Protein AF-A0A6M1XKG6-F1 (afdb_monomer_lite)

Secondary structure (DSSP, 8-state):
-EEESPPPTTHHHHHHHHHHHHHHHHS-----EEE-HHHHHHHHHHHHHHT---S-B---HHHHHHHHTTT-S---HHHHTTTTHHHHHHS-HHHHH---

pLDDT: mean 91.81, std 8.08, range [42.59, 98.56]

Sequence (100 aa):
WYQVGEEPKDFDEVMTKVNEKLKEEINVELDMRLIPDGDYQQKLGVMINSGEEYDICFVNGTDYVNYGNKGAFISLNDHSDKELKDYAAELNEGFIEGGA

Structure (mmCIF, N/CA/C/O backbone):
data_AF-A0A6M1XKG6-F1
#
_entry.id   AF-A0A6M1XKG6-F1
#
loop_
_atom_site.group_PDB
_atom_site.id
_atom_site.type_symbol
_atom_site.label_atom_id
_atom_site.label_alt_id
_atom_site.label_comp_id
_atom_site.label_asym_id
_atom_site.label_entity_id
_atom_site.label_seq_id
_atom_site.pdbx_PDB_ins_code
_atom_site.Cartn_x
_atom_site.Cartn_y
_atom_site.Cartn_z
_atom_site.occupancy
_atom_site.B_iso_or_equiv
_atom_site.auth_seq_id
_atom_site.auth_comp_id
_atom_site.auth_asym_id
_atom_site.auth_atom_id
_atom_site.pdbx_PDB_model_num
ATOM 1 N N . TRP A 1 1 ? -2.485 -0.544 3.792 1.00 95.75 1 TRP A N 1
ATOM 2 C CA . TRP A 1 1 ? -2.203 0.308 2.617 1.00 95.75 1 TRP A CA 1
ATOM 3 C C . TRP A 1 1 ? -1.357 1.506 3.028 1.00 95.75 1 TRP A C 1
ATOM 5 O O . TRP A 1 1 ? -1.816 2.327 3.810 1.00 95.75 1 TRP A O 1
ATOM 15 N N . TYR A 1 2 ? -0.131 1.614 2.513 1.00 96.38 2 TYR A N 1
ATOM 16 C CA . TYR A 1 2 ? 0.747 2.771 2.717 1.00 96.38 2 TYR A CA 1
ATOM 17 C C . TYR A 1 2 ? 0.508 3.851 1.660 1.00 96.38 2 TYR A C 1
ATOM 19 O O . TYR A 1 2 ? 0.692 3.590 0.471 1.00 96.38 2 TYR A O 1
ATOM 27 N N . GLN A 1 3 ? 0.155 5.065 2.070 1.00 96.75 3 GLN A N 1
ATOM 28 C CA . GLN A 1 3 ? -0.231 6.151 1.166 1.00 96.75 3 GLN A CA 1
ATOM 29 C C . GLN A 1 3 ? 0.516 7.448 1.493 1.00 96.75 3 GLN A C 1
ATOM 31 O O . GLN A 1 3 ? 0.833 7.714 2.653 1.00 96.75 3 GLN A O 1
ATOM 36 N N . VAL A 1 4 ? 0.840 8.238 0.467 1.00 96.44 4 VAL A N 1
ATOM 37 C CA . VAL A 1 4 ? 1.497 9.536 0.664 1.00 96.44 4 VAL A CA 1
ATOM 38 C C . VAL A 1 4 ? 0.482 10.567 1.151 1.00 96.44 4 VAL A C 1
ATOM 40 O O . VAL A 1 4 ? -0.614 10.673 0.598 1.00 96.44 4 VAL A O 1
ATOM 43 N N . GLY A 1 5 ? 0.833 11.327 2.185 1.00 95.81 5 GLY A N 1
ATOM 44 C CA . GLY A 1 5 ? -0.015 12.400 2.688 1.00 95.81 5 GLY A CA 1
ATOM 45 C C . GLY A 1 5 ? 0.174 12.708 4.165 1.00 95.81 5 GLY A C 1
ATOM 46 O O . GLY A 1 5 ? 0.766 11.941 4.920 1.00 95.81 5 GLY A O 1
ATOM 47 N N . GLU A 1 6 ? -0.369 13.856 4.552 1.00 96.38 6 GLU A N 1
ATOM 48 C CA . GLU A 1 6 ? -0.559 14.236 5.948 1.00 96.38 6 GLU A CA 1
ATOM 49 C C . GLU A 1 6 ? -1.903 13.703 6.439 1.00 96.38 6 GLU A C 1
ATOM 51 O O . GLU A 1 6 ? -2.882 13.690 5.688 1.00 96.38 6 GLU A O 1
ATOM 56 N N . GLU A 1 7 ? -1.962 13.299 7.703 1.00 95.25 7 GLU A N 1
ATOM 57 C CA . GLU A 1 7 ? -3.203 12.824 8.302 1.00 95.25 7 GLU A CA 1
ATOM 58 C C . GLU A 1 7 ? -4.199 13.984 8.490 1.00 95.25 7 GLU A C 1
ATOM 60 O O . GLU A 1 7 ? -3.888 14.969 9.174 1.00 95.25 7 GLU A O 1
ATOM 65 N N . PRO A 1 8 ? -5.397 13.923 7.876 1.00 95.44 8 PRO A N 1
ATOM 66 C CA . PRO A 1 8 ? -6.426 14.926 8.099 1.00 95.44 8 PRO A CA 1
ATOM 67 C C . PRO A 1 8 ? -7.059 14.760 9.487 1.00 95.44 8 PRO A C 1
ATOM 69 O O . PRO A 1 8 ? -7.076 13.681 10.067 1.00 95.44 8 PRO A O 1
ATOM 72 N N . LYS A 1 9 ? -7.631 15.840 10.032 1.00 97.75 9 LYS A N 1
ATOM 73 C CA . LYS A 1 9 ? -8.185 15.848 11.404 1.00 97.75 9 LYS A CA 1
ATOM 74 C C . LYS A 1 9 ? -9.306 14.832 11.635 1.00 97.75 9 LYS A C 1
ATOM 76 O O . LYS A 1 9 ? -9.559 14.453 12.771 1.00 97.75 9 LYS A O 1
ATOM 81 N N . ASP A 1 10 ? -10.017 14.486 10.577 1.00 97.69 10 ASP A N 1
ATOM 82 C CA . ASP A 1 10 ? -11.170 13.596 10.540 1.00 97.69 10 ASP A CA 1
ATOM 83 C C . ASP A 1 10 ? -10.822 12.200 9.996 1.00 97.69 10 ASP A C 1
ATOM 85 O O . ASP A 1 10 ? -11.727 11.420 9.702 1.00 97.69 10 ASP A O 1
ATOM 89 N N . PHE A 1 11 ? -9.530 11.859 9.889 1.00 97.06 11 PHE A N 1
ATOM 90 C CA . PHE A 1 11 ? -9.062 10.591 9.322 1.00 97.06 11 PHE A CA 1
ATOM 91 C C . PHE A 1 11 ? -9.724 9.367 9.964 1.00 97.06 11 PHE A C 1
ATOM 93 O O . PHE A 1 11 ? -10.311 8.555 9.252 1.00 97.06 11 PHE A O 1
ATOM 100 N N . ASP A 1 12 ? -9.717 9.275 11.295 1.00 97.12 12 ASP A N 1
ATOM 101 C CA . ASP A 1 12 ? -10.298 8.139 12.023 1.00 97.12 12 ASP A CA 1
ATOM 102 C C . ASP A 1 12 ? -11.809 7.990 11.779 1.00 97.12 12 ASP A C 1
ATOM 104 O O . ASP A 1 12 ? -12.324 6.876 11.628 1.00 97.12 12 ASP A O 1
ATOM 108 N N . GLU A 1 13 ? -12.542 9.107 11.701 1.00 98.06 13 GLU A N 1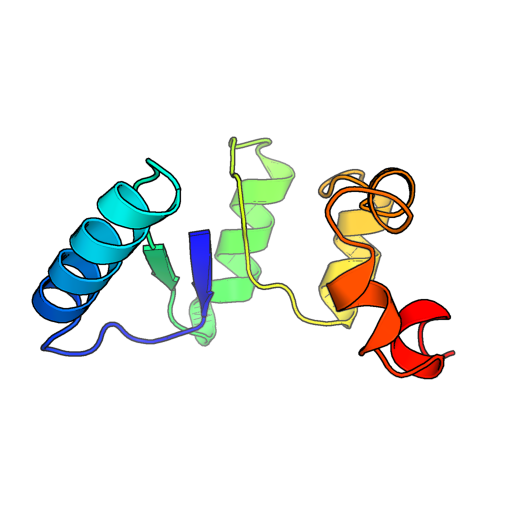
ATOM 109 C CA . GLU A 1 13 ? -13.983 9.087 11.423 1.00 98.06 13 GLU A CA 1
ATOM 110 C C . GLU A 1 13 ? -14.255 8.592 9.996 1.00 98.06 13 GLU A C 1
ATOM 112 O O . GLU A 1 13 ? -15.153 7.774 9.771 1.00 98.06 13 GLU A O 1
ATOM 117 N N . VAL A 1 14 ? -13.466 9.065 9.029 1.00 97.62 14 VAL A N 1
ATOM 118 C CA . VAL A 1 14 ? -13.565 8.639 7.631 1.00 97.62 14 VAL A CA 1
ATOM 119 C C . VAL A 1 14 ? -13.217 7.159 7.500 1.00 97.62 14 VAL A C 1
ATOM 121 O O . VAL A 1 14 ? -13.991 6.412 6.903 1.00 97.62 14 VAL A O 1
ATOM 124 N N . MET A 1 15 ? -12.112 6.711 8.097 1.00 98.00 15 MET A N 1
ATOM 125 C CA . MET A 1 15 ? -11.675 5.316 8.033 1.00 98.00 15 MET A CA 1
ATOM 126 C C . MET A 1 15 ? -12.664 4.362 8.701 1.00 98.00 15 MET A C 1
ATOM 128 O O . MET A 1 15 ? -12.888 3.270 8.183 1.00 98.00 15 MET A O 1
ATOM 132 N N . THR A 1 16 ? -13.337 4.792 9.773 1.00 98.38 16 THR A N 1
ATOM 133 C CA . THR A 1 16 ? -14.434 4.023 10.382 1.00 98.38 16 THR A CA 1
ATOM 134 C C . THR A 1 16 ? -15.553 3.769 9.369 1.00 98.38 16 THR A C 1
ATOM 136 O O . THR A 1 16 ? -15.916 2.619 9.130 1.00 98.38 16 THR A O 1
ATOM 139 N N . LYS A 1 17 ? -16.053 4.819 8.703 1.00 98.31 17 LYS A N 1
ATOM 140 C CA . LYS A 1 17 ? -17.129 4.694 7.699 1.00 98.31 17 LYS A CA 1
ATOM 141 C C . LYS A 1 17 ? -16.691 3.905 6.464 1.00 98.31 17 LYS A C 1
ATOM 143 O O . LYS A 1 17 ? -17.478 3.146 5.901 1.00 98.31 17 LYS A O 1
ATOM 148 N N . VAL A 1 18 ? -15.439 4.076 6.037 1.00 97.94 18 VAL A N 1
ATOM 149 C CA . VAL A 1 18 ? -14.847 3.289 4.947 1.00 97.94 18 VAL A CA 1
ATOM 150 C C . VAL A 1 18 ? -14.843 1.807 5.317 1.00 97.94 18 VAL A C 1
ATOM 152 O O . VAL A 1 18 ? -15.322 0.994 4.533 1.00 97.94 18 VAL A O 1
ATOM 155 N N . ASN A 1 19 ? -14.385 1.454 6.519 1.00 98.56 19 ASN A N 1
ATOM 156 C CA . ASN A 1 19 ? -14.323 0.066 6.971 1.00 98.56 19 ASN A CA 1
ATOM 157 C C . ASN A 1 19 ? -15.701 -0.561 7.192 1.00 98.56 19 ASN A C 1
ATOM 159 O O . ASN A 1 19 ? -15.878 -1.730 6.862 1.00 98.56 19 ASN A O 1
ATOM 163 N N . GLU A 1 20 ? -16.697 0.195 7.662 1.00 98.56 20 GLU A N 1
ATOM 164 C CA . GLU A 1 20 ? -18.090 -0.272 7.708 1.00 98.56 20 GLU A CA 1
ATOM 165 C C . GLU A 1 20 ? -18.580 -0.695 6.315 1.00 98.56 20 GLU A C 1
ATOM 167 O O . GLU A 1 20 ? -19.066 -1.815 6.141 1.00 98.56 20 GLU A O 1
ATOM 172 N N . LYS A 1 21 ? -18.371 0.163 5.308 1.00 98.31 21 LYS A N 1
ATOM 173 C CA . LYS A 1 21 ? -18.779 -0.098 3.922 1.00 98.31 21 LYS A CA 1
ATOM 174 C C . LYS A 1 21 ? -18.003 -1.259 3.293 1.00 98.31 21 LYS A C 1
ATOM 176 O O . LYS A 1 21 ? -18.607 -2.139 2.688 1.00 98.31 21 LYS A O 1
ATOM 181 N N . LEU A 1 22 ? -16.680 -1.300 3.458 1.00 98.06 22 LEU A N 1
ATOM 182 C CA . LEU A 1 22 ? -15.839 -2.383 2.932 1.00 98.06 22 LEU A CA 1
ATOM 183 C C . LEU A 1 22 ? -16.189 -3.738 3.557 1.00 98.06 22 LEU A C 1
ATOM 185 O O . LEU A 1 22 ? -16.199 -4.759 2.867 1.00 98.06 22 LEU A O 1
ATOM 189 N N . LYS A 1 23 ? -16.518 -3.758 4.850 1.00 98.06 23 LYS A N 1
ATOM 190 C CA . LYS A 1 23 ? -16.915 -4.978 5.549 1.00 98.06 23 LYS A CA 1
ATOM 191 C C . LYS A 1 23 ? -18.280 -5.485 5.094 1.00 98.06 23 LYS A C 1
ATOM 193 O O . LYS A 1 23 ? -18.446 -6.692 4.950 1.00 98.06 23 LYS A O 1
ATOM 198 N N . GLU A 1 24 ? -19.229 -4.587 4.842 1.00 98.38 24 GLU A N 1
ATOM 199 C CA . GLU A 1 24 ? -20.543 -4.942 4.296 1.00 98.38 24 GLU A CA 1
ATOM 200 C C . GLU A 1 24 ? -20.446 -5.477 2.859 1.00 98.38 24 GLU A C 1
ATOM 202 O O . GLU A 1 24 ? -21.058 -6.495 2.542 1.00 98.38 24 GLU A O 1
ATOM 207 N N . GLU A 1 25 ? -19.665 -4.819 1.999 1.00 97.56 25 GLU A N 1
ATOM 208 C CA . GLU A 1 25 ? -19.638 -5.124 0.564 1.00 97.56 25 GLU A CA 1
ATOM 209 C C . GLU A 1 25 ? -18.737 -6.311 0.215 1.00 97.56 25 GLU A C 1
ATOM 211 O O . GLU A 1 25 ? -19.108 -7.146 -0.611 1.00 97.56 25 GLU A O 1
ATOM 216 N N . ILE A 1 26 ? -17.552 -6.390 0.827 1.00 96.81 26 ILE A N 1
ATOM 217 C CA . ILE A 1 26 ? -16.519 -7.368 0.452 1.00 96.81 26 ILE A CA 1
ATOM 218 C C . ILE A 1 26 ? -15.853 -8.056 1.654 1.00 96.81 26 ILE A C 1
ATOM 220 O O . ILE A 1 26 ? -14.918 -8.831 1.470 1.00 96.81 26 ILE A O 1
ATOM 224 N N . ASN A 1 27 ? -16.348 -7.826 2.876 1.00 97.62 27 ASN A N 1
ATOM 225 C CA . ASN A 1 27 ? -15.8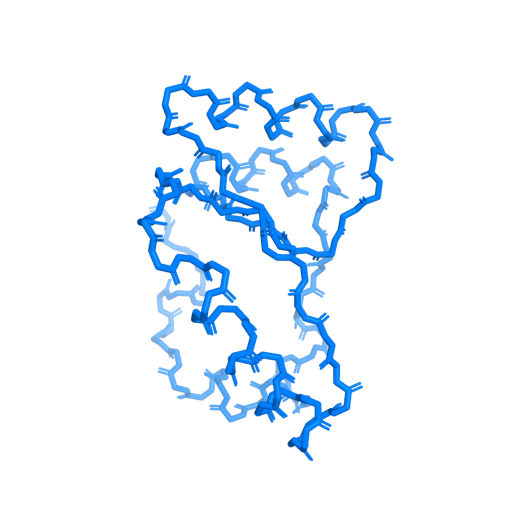55 -8.447 4.111 1.00 97.62 27 ASN A CA 1
ATOM 226 C C . ASN A 1 27 ? -14.346 -8.235 4.362 1.00 97.62 27 ASN A C 1
ATOM 228 O O . ASN A 1 27 ? -13.636 -9.163 4.757 1.00 97.62 27 ASN A O 1
ATOM 232 N N . VAL A 1 28 ? -13.861 -7.007 4.154 1.00 97.44 28 VAL A N 1
ATOM 233 C CA . VAL A 1 28 ? -12.479 -6.607 4.478 1.00 97.44 28 VAL A CA 1
ATOM 234 C C . VAL A 1 28 ? -12.442 -5.376 5.379 1.00 97.44 28 VAL A C 1
ATOM 236 O O . VAL A 1 28 ? -13.416 -4.631 5.478 1.00 97.44 28 VAL A O 1
ATOM 239 N N . GLU A 1 29 ? -11.293 -5.156 6.010 1.00 97.31 29 GLU A N 1
ATOM 240 C CA . GLU A 1 29 ? -10.983 -3.959 6.788 1.00 97.31 29 GLU A CA 1
ATOM 241 C C . GLU A 1 29 ? -9.660 -3.370 6.286 1.00 97.31 29 GLU A C 1
ATOM 243 O O . GLU A 1 29 ? -8.694 -4.093 6.043 1.00 97.31 29 GLU A O 1
ATOM 248 N N . LEU A 1 30 ? -9.631 -2.057 6.090 1.00 97.19 30 LEU A N 1
ATOM 249 C CA . LEU A 1 30 ? -8.499 -1.308 5.574 1.00 97.19 30 LEU A CA 1
ATOM 250 C C . LEU A 1 30 ? -7.749 -0.616 6.720 1.00 97.19 30 LEU A C 1
ATOM 252 O O . LEU A 1 30 ? -8.253 0.333 7.321 1.00 97.19 30 LEU A O 1
ATOM 256 N N . ASP A 1 31 ? -6.511 -1.052 6.957 1.00 97.00 31 ASP A N 1
ATOM 257 C CA . ASP A 1 31 ? -5.502 -0.307 7.725 1.00 97.00 31 ASP A CA 1
ATOM 258 C C . ASP A 1 31 ? -4.740 0.617 6.761 1.00 97.00 31 ASP A C 1
ATOM 260 O O . ASP A 1 31 ? -3.856 0.172 6.017 1.00 97.00 31 ASP A O 1
ATOM 264 N N . MET A 1 32 ? -5.131 1.893 6.695 1.00 97.00 32 MET A N 1
ATOM 265 C CA . MET A 1 32 ? -4.439 2.899 5.886 1.00 97.00 32 MET A CA 1
ATOM 266 C C . MET A 1 32 ? -3.416 3.651 6.739 1.00 97.00 32 MET A C 1
ATOM 268 O O . MET A 1 32 ? -3.752 4.222 7.769 1.00 97.00 32 MET A O 1
ATOM 272 N N . ARG A 1 33 ? -2.171 3.707 6.260 1.00 95.25 33 ARG A N 1
ATOM 273 C CA . ARG A 1 33 ? -1.060 4.407 6.908 1.00 95.25 33 ARG A CA 1
ATOM 274 C C . ARG A 1 33 ? -0.599 5.551 6.023 1.00 95.25 33 ARG A C 1
ATOM 276 O O . ARG A 1 33 ? -0.065 5.310 4.937 1.00 95.25 33 ARG A O 1
ATOM 283 N N . LEU A 1 34 ? -0.807 6.779 6.489 1.00 96.69 34 LEU A N 1
ATOM 284 C CA . LEU A 1 34 ? -0.353 7.984 5.805 1.00 96.69 34 LEU A CA 1
ATOM 285 C C . LEU A 1 34 ? 1.079 8.316 6.220 1.00 96.69 34 LEU A C 1
ATOM 287 O O . LEU A 1 34 ? 1.431 8.287 7.399 1.00 96.69 34 LEU A O 1
ATOM 291 N N . ILE A 1 35 ? 1.924 8.591 5.233 1.00 96.12 35 ILE A N 1
ATOM 292 C CA . ILE A 1 35 ? 3.309 8.996 5.444 1.00 96.12 35 ILE A CA 1
ATOM 293 C C . ILE A 1 35 ? 3.523 10.344 4.736 1.00 96.12 35 ILE A C 1
ATOM 295 O O . ILE A 1 35 ? 3.256 10.429 3.532 1.00 96.12 35 ILE A O 1
ATOM 299 N N . PRO A 1 36 ? 4.049 11.370 5.438 1.00 96.50 36 PRO A N 1
ATOM 300 C CA . PRO A 1 36 ? 4.399 12.652 4.839 1.00 96.50 36 PRO A CA 1
ATOM 301 C C . PRO A 1 36 ? 5.280 12.500 3.602 1.00 96.50 36 PRO A C 1
ATOM 303 O O . PRO A 1 36 ? 6.204 11.684 3.586 1.00 96.50 36 PRO A O 1
ATOM 306 N N . ASP A 1 37 ? 5.033 13.328 2.589 1.00 94.25 37 ASP A N 1
ATOM 307 C CA . ASP A 1 37 ? 5.725 13.268 1.294 1.00 94.25 37 ASP A CA 1
ATOM 308 C C . ASP A 1 37 ? 7.258 13.283 1.437 1.00 94.25 37 ASP A C 1
ATOM 310 O O . ASP A 1 37 ? 7.947 12.434 0.872 1.00 94.25 37 ASP A O 1
ATOM 314 N N . GLY A 1 38 ? 7.783 14.157 2.305 1.00 95.44 38 GLY A N 1
ATOM 315 C CA . GLY A 1 38 ? 9.223 14.277 2.563 1.00 95.44 38 GLY A CA 1
ATOM 316 C C . GLY A 1 38 ? 9.884 13.032 3.170 1.00 95.44 38 GLY A C 1
ATOM 317 O O . GLY A 1 38 ? 11.090 12.854 3.017 1.00 95.44 38 GLY A O 1
ATOM 318 N N . ASP A 1 39 ? 9.107 12.153 3.806 1.00 96.44 39 ASP A N 1
ATOM 319 C CA . ASP A 1 39 ? 9.590 10.902 4.400 1.00 96.44 39 ASP A CA 1
ATOM 320 C C . ASP A 1 39 ? 9.278 9.669 3.535 1.00 96.44 39 ASP A C 1
ATOM 322 O O . ASP A 1 39 ? 9.825 8.585 3.777 1.00 96.44 39 ASP A O 1
ATOM 326 N N . TYR A 1 40 ? 8.364 9.799 2.566 1.00 95.38 40 TYR A N 1
ATOM 327 C CA . TYR A 1 40 ? 7.692 8.665 1.934 1.00 95.38 40 TYR A CA 1
ATOM 328 C C . TYR A 1 40 ? 8.666 7.721 1.236 1.00 95.38 40 TYR A C 1
ATOM 330 O O . TYR A 1 40 ? 8.707 6.529 1.542 1.00 95.38 40 TYR A O 1
ATOM 338 N N . GLN A 1 41 ? 9.498 8.259 0.342 1.00 94.25 41 GLN A N 1
ATOM 339 C CA . GLN A 1 41 ? 10.449 7.466 -0.444 1.00 94.25 41 GLN A CA 1
ATOM 340 C C . GLN A 1 41 ? 11.447 6.715 0.445 1.00 94.25 41 GLN A C 1
ATOM 342 O O . GLN A 1 41 ? 11.728 5.539 0.213 1.00 94.25 41 GLN A O 1
ATOM 347 N N . GLN A 1 42 ? 11.952 7.366 1.497 1.00 95.56 42 GLN A N 1
ATOM 348 C CA . GLN A 1 42 ? 12.878 6.728 2.430 1.00 95.56 42 GLN A CA 1
ATOM 349 C C . GLN A 1 42 ? 12.196 5.582 3.187 1.00 95.56 42 GLN A C 1
ATOM 351 O O . GLN A 1 42 ? 12.754 4.487 3.265 1.00 95.56 42 GLN A O 1
ATOM 356 N N . LYS A 1 43 ? 10.998 5.814 3.737 1.00 95.31 43 LYS A N 1
ATOM 357 C CA . LYS A 1 43 ? 10.264 4.801 4.512 1.00 95.31 43 LYS A CA 1
ATOM 358 C C . LYS A 1 43 ? 9.826 3.623 3.644 1.00 95.31 43 LYS A C 1
ATOM 360 O O . LYS A 1 43 ? 10.044 2.481 4.044 1.00 95.31 43 LYS A O 1
ATOM 365 N N . LEU A 1 44 ? 9.303 3.887 2.444 1.00 94.94 44 LEU A N 1
ATOM 366 C CA . LEU A 1 44 ? 8.962 2.845 1.472 1.00 94.94 44 LEU A CA 1
ATOM 367 C C . LEU A 1 44 ? 10.196 2.012 1.104 1.00 94.94 44 LEU A C 1
ATOM 369 O O . LEU A 1 44 ? 10.150 0.785 1.128 1.00 94.94 44 LEU A O 1
ATOM 373 N N . GLY A 1 45 ? 11.326 2.669 0.831 1.00 94.12 45 GLY A N 1
ATOM 374 C CA . GLY A 1 45 ? 12.573 1.982 0.519 1.00 94.12 45 GLY A CA 1
ATOM 375 C C . GLY A 1 45 ? 13.074 1.091 1.656 1.00 94.12 45 GLY A C 1
ATOM 376 O O . GLY A 1 45 ? 13.570 -0.001 1.390 1.00 94.12 45 GLY A O 1
ATOM 377 N N . VAL A 1 46 ? 12.944 1.518 2.914 1.00 94.81 46 VAL A N 1
ATOM 378 C CA . VAL A 1 46 ? 13.301 0.683 4.073 1.00 94.81 46 VAL A CA 1
ATOM 379 C C . VAL A 1 46 ? 12.385 -0.535 4.174 1.00 94.81 46 VAL A C 1
ATOM 381 O O . VAL A 1 46 ? 12.911 -1.639 4.269 1.00 94.81 46 VAL A O 1
ATOM 384 N N . MET A 1 47 ? 11.064 -0.344 4.092 1.00 94.00 47 MET A N 1
ATOM 385 C CA . MET A 1 47 ? 10.062 -1.420 4.152 1.00 94.00 47 MET A CA 1
ATOM 386 C C . MET A 1 47 ? 10.308 -2.493 3.080 1.00 94.00 47 MET A C 1
ATOM 388 O O . MET A 1 47 ? 10.383 -3.681 3.383 1.00 94.00 47 MET A O 1
ATOM 392 N N . ILE A 1 48 ? 10.507 -2.076 1.825 1.00 93.25 48 ILE A N 1
ATOM 393 C CA . ILE A 1 48 ? 10.743 -3.011 0.718 1.00 93.25 48 ILE A CA 1
ATOM 394 C C . ILE A 1 48 ? 12.075 -3.751 0.898 1.00 93.25 48 ILE A C 1
ATOM 396 O O . ILE A 1 48 ? 12.142 -4.964 0.718 1.00 93.25 48 ILE A O 1
ATOM 400 N N . ASN A 1 49 ? 13.154 -3.044 1.255 1.00 92.06 49 ASN A N 1
ATOM 401 C CA . ASN A 1 49 ? 14.477 -3.667 1.370 1.00 92.06 49 ASN A CA 1
ATOM 402 C C . ASN A 1 49 ? 14.619 -4.558 2.616 1.00 92.06 49 ASN A C 1
ATOM 404 O O . ASN A 1 49 ? 15.463 -5.454 2.613 1.00 92.06 49 ASN A O 1
ATOM 408 N N . SER A 1 50 ? 13.847 -4.311 3.679 1.00 93.50 50 SER A N 1
ATOM 409 C CA . SER A 1 50 ? 13.821 -5.171 4.868 1.00 93.50 50 SER A CA 1
ATOM 410 C C . SER A 1 50 ? 13.010 -6.449 4.653 1.00 93.50 50 SER A C 1
ATOM 412 O O . SER A 1 50 ? 13.167 -7.389 5.432 1.00 93.50 50 SER A O 1
ATOM 414 N N . GLY A 1 51 ? 12.175 -6.495 3.609 1.00 89.31 51 GLY A N 1
ATOM 415 C CA . GLY A 1 51 ? 11.225 -7.582 3.390 1.00 89.31 51 GLY A CA 1
ATOM 416 C C . GLY A 1 51 ? 10.075 -7.566 4.395 1.00 89.31 51 GLY A C 1
ATOM 417 O O . GLY A 1 51 ? 9.539 -8.624 4.712 1.00 89.31 51 GLY A O 1
ATOM 418 N N . GLU A 1 52 ? 9.729 -6.394 4.937 1.00 91.56 52 GLU A N 1
ATOM 419 C CA . GLU A 1 52 ? 8.517 -6.242 5.741 1.00 91.56 52 GLU A CA 1
ATOM 420 C C . GLU A 1 52 ? 7.293 -6.605 4.892 1.00 91.56 52 GLU A C 1
ATOM 422 O O . GLU A 1 52 ? 7.204 -6.222 3.726 1.00 91.56 52 GLU A O 1
ATOM 427 N N . GLU A 1 53 ? 6.359 -7.364 5.463 1.00 90.25 53 GLU A N 1
ATOM 428 C CA . GLU A 1 53 ? 5.125 -7.726 4.768 1.00 90.25 53 GLU A CA 1
ATOM 429 C C . GLU A 1 53 ? 4.211 -6.502 4.625 1.00 90.25 53 GLU A C 1
ATOM 431 O O . GLU A 1 53 ? 3.955 -5.771 5.584 1.00 90.25 53 GLU A O 1
ATOM 436 N N . TYR A 1 54 ? 3.701 -6.284 3.414 1.00 92.94 54 TYR A N 1
ATOM 437 C CA . TYR A 1 54 ? 2.726 -5.244 3.106 1.00 92.94 54 TYR A CA 1
ATOM 438 C C . TYR A 1 54 ? 1.793 -5.716 1.989 1.00 92.94 54 TYR A C 1
ATOM 440 O O . TYR A 1 54 ? 2.216 -6.436 1.088 1.00 92.94 54 TYR A O 1
ATOM 448 N N . ASP A 1 55 ? 0.533 -5.278 2.027 1.00 95.69 55 ASP A N 1
ATOM 449 C CA . ASP A 1 55 ? -0.444 -5.647 0.994 1.00 95.69 55 ASP A CA 1
ATOM 450 C C . ASP A 1 55 ? -0.469 -4.648 -0.172 1.00 95.69 55 ASP A C 1
ATOM 452 O O . ASP A 1 55 ? -0.464 -5.024 -1.340 1.00 95.69 55 ASP A O 1
ATOM 456 N N . ILE A 1 56 ? -0.532 -3.346 0.143 1.00 95.81 56 ILE A N 1
ATOM 457 C CA . ILE A 1 56 ? -0.727 -2.263 -0.835 1.00 95.81 56 ILE A CA 1
ATOM 458 C C . ILE A 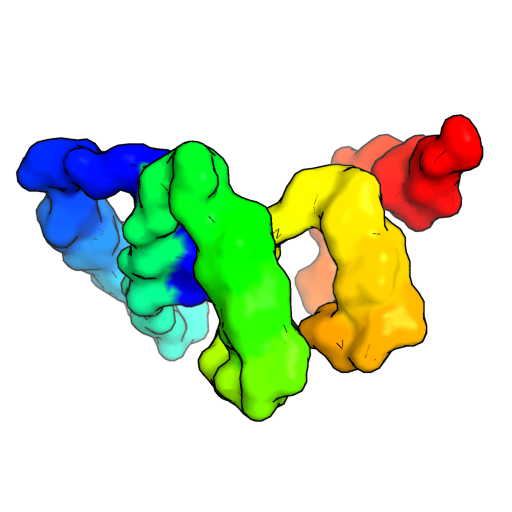1 56 ? 0.123 -1.055 -0.433 1.00 95.81 56 ILE A C 1
ATOM 460 O O . ILE A 1 56 ? 0.089 -0.622 0.725 1.00 95.81 56 ILE A O 1
ATOM 464 N N . CYS A 1 57 ? 0.826 -0.452 -1.389 1.00 96.38 57 CYS A N 1
ATOM 465 C CA . CYS A 1 57 ? 1.519 0.824 -1.225 1.00 96.38 57 CYS A CA 1
ATOM 466 C C . CYS A 1 57 ? 1.329 1.718 -2.454 1.00 96.38 57 CYS A C 1
ATOM 468 O O . CYS A 1 57 ? 1.209 1.232 -3.578 1.00 96.38 57 CYS A O 1
ATOM 470 N N . PHE A 1 58 ? 1.348 3.031 -2.251 1.00 96.25 58 PHE A N 1
ATOM 471 C CA . PHE A 1 58 ? 1.560 3.973 -3.341 1.00 96.25 58 PHE A CA 1
ATOM 472 C C . PHE A 1 58 ? 3.026 3.956 -3.776 1.00 96.25 58 PHE A C 1
ATOM 474 O O . PHE A 1 58 ? 3.941 3.821 -2.968 1.00 96.25 58 PHE A O 1
ATOM 481 N N . VAL A 1 59 ? 3.258 4.095 -5.076 1.00 94.00 59 VAL A N 1
ATOM 482 C CA . VAL A 1 59 ? 4.601 4.178 -5.640 1.00 94.00 59 VAL A CA 1
ATOM 483 C C . VAL A 1 59 ? 4.562 5.078 -6.870 1.00 94.00 59 VAL A C 1
ATOM 485 O O . VAL A 1 59 ? 3.646 4.999 -7.687 1.00 94.00 59 VAL A O 1
ATOM 488 N N . ASN A 1 60 ? 5.536 5.979 -6.985 1.00 90.62 60 ASN A N 1
ATOM 489 C CA . ASN A 1 60 ? 5.675 6.816 -8.176 1.00 90.62 60 ASN A CA 1
ATOM 490 C C . ASN A 1 60 ? 6.242 5.994 -9.351 1.00 90.62 60 ASN A C 1
ATOM 492 O O . ASN A 1 60 ? 6.808 4.921 -9.151 1.00 90.62 60 ASN A O 1
ATOM 496 N N . GLY A 1 61 ? 6.135 6.505 -10.580 1.00 86.56 61 GLY A N 1
ATOM 497 C CA . GLY A 1 61 ? 6.553 5.763 -11.777 1.00 86.56 61 GLY A CA 1
ATOM 498 C C . GLY A 1 61 ? 8.032 5.348 -11.790 1.00 86.56 61 GLY A C 1
ATOM 499 O O . GLY A 1 61 ? 8.350 4.227 -12.181 1.00 86.56 61 GLY A O 1
ATOM 500 N N . THR A 1 62 ? 8.939 6.210 -11.319 1.00 86.25 62 THR A N 1
ATOM 501 C CA . THR A 1 62 ? 10.382 5.913 -11.285 1.00 86.25 62 THR A CA 1
ATOM 502 C C . THR A 1 62 ? 10.694 4.771 -10.319 1.00 86.25 62 THR A C 1
ATOM 504 O O . THR A 1 62 ? 11.400 3.821 -10.663 1.00 86.25 62 THR A O 1
ATOM 507 N N . ASP A 1 63 ? 10.147 4.840 -9.107 1.00 91.88 63 ASP A N 1
ATOM 508 C CA . ASP A 1 63 ? 10.370 3.837 -8.069 1.00 91.88 63 ASP A CA 1
ATOM 509 C C . ASP A 1 63 ? 9.629 2.530 -8.360 1.00 91.88 63 ASP A C 1
ATOM 511 O O . ASP A 1 63 ? 10.123 1.458 -8.010 1.00 91.88 63 ASP A O 1
ATOM 515 N N . TYR A 1 64 ? 8.498 2.595 -9.069 1.00 92.50 64 TYR A N 1
ATOM 516 C CA . TYR A 1 64 ? 7.745 1.420 -9.500 1.00 92.50 64 TYR A CA 1
ATOM 517 C C . TYR A 1 64 ? 8.617 0.476 -10.331 1.00 92.50 64 TYR A C 1
ATOM 519 O O . TYR A 1 64 ? 8.728 -0.706 -10.010 1.00 92.50 64 TYR A O 1
ATOM 527 N N . VAL A 1 65 ? 9.311 1.003 -11.346 1.00 90.44 65 VAL A N 1
ATOM 528 C CA . VAL A 1 65 ? 10.213 0.201 -12.188 1.00 90.44 65 VAL A CA 1
ATOM 529 C C . VAL A 1 65 ? 11.369 -0.366 -11.359 1.00 90.44 65 VAL A C 1
ATOM 531 O O . VAL A 1 65 ? 11.706 -1.547 -11.469 1.00 90.44 65 VAL A O 1
ATOM 534 N N . ASN A 1 66 ? 11.963 0.453 -10.487 1.00 92.12 66 ASN A N 1
ATOM 535 C CA . ASN A 1 66 ? 13.108 0.054 -9.668 1.00 92.12 66 ASN A CA 1
ATOM 536 C C . ASN A 1 66 ? 12.775 -1.074 -8.682 1.00 92.12 66 ASN A C 1
ATOM 538 O O . ASN A 1 66 ? 13.544 -2.030 -8.561 1.00 92.12 66 ASN A O 1
ATOM 542 N N . TYR A 1 67 ? 11.658 -0.966 -7.960 1.00 94.12 67 TYR A N 1
ATOM 543 C CA . TYR A 1 67 ? 11.232 -1.964 -6.979 1.00 94.12 67 TYR A CA 1
ATOM 544 C C . TYR A 1 67 ? 10.563 -3.175 -7.637 1.00 94.12 67 TYR A C 1
ATOM 546 O O . TYR A 1 67 ? 10.792 -4.303 -7.199 1.00 94.12 67 TYR A O 1
ATOM 554 N N . GLY A 1 68 ? 9.839 -2.978 -8.742 1.00 92.38 68 GLY A N 1
ATOM 555 C CA . GLY A 1 68 ? 9.282 -4.062 -9.551 1.00 92.38 68 GLY A CA 1
ATOM 556 C C . GLY A 1 68 ? 10.367 -5.009 -10.066 1.00 92.38 68 GLY A C 1
ATOM 557 O O . GLY A 1 68 ? 10.273 -6.217 -9.866 1.00 92.38 68 GLY A O 1
ATOM 558 N N . ASN A 1 69 ? 11.472 -4.469 -10.594 1.00 89.19 69 ASN A N 1
ATOM 559 C CA . ASN A 1 69 ? 12.628 -5.266 -11.033 1.00 89.19 69 ASN A CA 1
ATOM 560 C C . ASN A 1 69 ? 13.325 -6.040 -9.897 1.00 89.19 69 ASN A C 1
ATOM 562 O O . ASN A 1 69 ? 14.076 -6.977 -10.161 1.00 89.19 69 ASN A O 1
ATOM 566 N N . LYS A 1 70 ? 13.088 -5.660 -8.635 1.00 89.81 70 LYS A N 1
ATOM 567 C CA . LYS A 1 70 ? 13.586 -6.360 -7.440 1.00 89.81 70 LYS A CA 1
ATOM 568 C C . LYS A 1 70 ? 12.587 -7.377 -6.878 1.00 89.81 70 LYS A C 1
ATOM 570 O O . LYS A 1 70 ? 12.878 -7.989 -5.856 1.00 89.81 70 LYS A O 1
ATOM 575 N N . GLY A 1 71 ? 11.435 -7.558 -7.524 1.00 91.12 71 GLY A N 1
ATOM 576 C CA . GLY A 1 71 ? 10.391 -8.476 -7.072 1.00 91.12 71 GLY A CA 1
ATOM 577 C C . GLY A 1 71 ? 9.585 -7.956 -5.884 1.00 91.12 71 GLY A C 1
ATOM 578 O O . GLY A 1 71 ? 9.008 -8.757 -5.158 1.00 91.12 71 GLY A O 1
ATOM 579 N N . ALA A 1 72 ? 9.545 -6.636 -5.667 1.00 94.38 72 ALA A N 1
ATOM 580 C CA . ALA A 1 72 ? 8.770 -6.058 -4.571 1.00 94.38 72 ALA A CA 1
ATOM 581 C C . ALA A 1 72 ? 7.252 -6.206 -4.774 1.00 94.38 72 ALA A C 1
ATOM 583 O O . ALA A 1 72 ? 6.520 -6.212 -3.791 1.00 94.38 72 ALA A O 1
ATOM 584 N N . PHE A 1 73 ? 6.783 -6.320 -6.022 1.00 93.50 73 PHE A N 1
ATOM 585 C CA . PHE A 1 73 ? 5.360 -6.332 -6.369 1.00 93.50 73 PHE A CA 1
ATOM 586 C C . PHE A 1 73 ? 4.945 -7.639 -7.040 1.00 93.50 73 PHE A C 1
ATOM 588 O O . PHE A 1 73 ? 5.705 -8.226 -7.813 1.00 93.50 73 PHE A O 1
ATOM 595 N N . ILE A 1 74 ? 3.701 -8.048 -6.795 1.00 92.19 74 ILE A N 1
ATOM 596 C CA . ILE A 1 74 ? 3.061 -9.129 -7.544 1.00 92.19 74 ILE A CA 1
ATOM 597 C C . ILE A 1 74 ? 2.623 -8.626 -8.924 1.00 92.19 74 ILE A C 1
ATOM 599 O O . ILE A 1 74 ? 2.179 -7.487 -9.073 1.00 92.19 74 ILE A O 1
ATOM 603 N N . SER A 1 75 ? 2.735 -9.474 -9.948 1.00 90.19 75 SER A N 1
ATOM 604 C CA . SER A 1 75 ? 2.162 -9.164 -11.260 1.00 90.19 75 SER A CA 1
ATOM 605 C C . SER A 1 75 ? 0.647 -9.343 -11.219 1.00 90.19 75 SER A C 1
ATOM 607 O O . SER A 1 75 ? 0.157 -10.358 -10.729 1.00 90.19 75 SER A O 1
ATOM 609 N N . LEU A 1 76 ? -0.091 -8.381 -11.774 1.00 89.62 76 LEU A N 1
ATOM 610 C CA . LEU A 1 76 ? -1.547 -8.467 -11.931 1.00 89.62 76 LEU A CA 1
ATOM 611 C C . LEU A 1 76 ? -1.970 -8.987 -13.316 1.00 89.62 76 LEU A C 1
ATOM 613 O O . LEU A 1 76 ? -3.164 -9.118 -13.575 1.00 89.62 76 LEU A O 1
ATOM 617 N N . ASN A 1 77 ? -1.019 -9.320 -14.199 1.00 86.00 77 ASN A N 1
ATOM 618 C CA . ASN A 1 77 ? -1.312 -9.756 -15.571 1.00 86.00 77 ASN A CA 1
ATOM 619 C C . ASN A 1 77 ? -2.176 -11.026 -15.606 1.00 86.00 77 ASN A C 1
ATOM 621 O O . ASN A 1 77 ? -3.090 -11.131 -16.411 1.00 86.00 77 ASN A O 1
ATOM 625 N N . ASP A 1 78 ? -1.964 -11.967 -14.683 1.00 87.94 78 ASP A N 1
ATOM 626 C CA . ASP A 1 78 ? -2.751 -13.210 -14.633 1.00 87.94 78 ASP A CA 1
ATOM 627 C C . ASP A 1 78 ? -4.195 -13.010 -14.127 1.00 87.94 78 ASP A C 1
ATOM 629 O O . ASP A 1 78 ? -5.007 -13.948 -14.156 1.00 87.94 78 ASP A O 1
ATOM 633 N N . HIS A 1 79 ? -4.503 -11.797 -13.657 1.00 87.88 79 HIS A N 1
ATOM 634 C CA . HIS A 1 79 ? -5.802 -11.371 -13.143 1.00 87.88 79 HIS A CA 1
ATOM 635 C C . HIS A 1 79 ? -6.544 -10.434 -14.107 1.00 87.88 79 HIS A C 1
ATOM 637 O O . HIS A 1 79 ? -7.754 -10.249 -13.947 1.00 87.88 79 HIS A O 1
ATOM 643 N N . SER A 1 80 ? -5.864 -9.877 -15.121 1.00 83.88 80 SER A N 1
ATOM 644 C CA . SER A 1 80 ? -6.449 -8.901 -16.053 1.00 83.88 80 SER A CA 1
ATOM 645 C C . SER A 1 80 ? -7.616 -9.471 -16.850 1.00 83.88 80 SER A C 1
ATOM 647 O O . SER A 1 80 ? -8.588 -8.769 -17.068 1.00 83.88 80 SER A O 1
ATOM 649 N N . ASP A 1 81 ? -7.577 -10.753 -17.215 1.00 85.00 81 ASP A N 1
ATOM 650 C CA . ASP A 1 81 ? -8.674 -11.417 -17.937 1.00 85.00 81 ASP A CA 1
ATOM 651 C C . ASP A 1 81 ? -9.717 -12.071 -17.008 1.00 85.00 81 ASP A C 1
ATOM 653 O O . ASP A 1 81 ? -10.665 -12.711 -17.480 1.00 85.00 81 ASP A O 1
ATOM 657 N N . LYS A 1 82 ? -9.541 -11.938 -15.687 1.00 89.38 82 LYS A N 1
ATOM 658 C CA . LYS A 1 82 ? -10.355 -12.582 -14.647 1.00 89.38 82 LYS A CA 1
ATOM 659 C C . LYS A 1 82 ? -11.015 -11.543 -13.743 1.00 89.38 82 LYS A C 1
ATOM 661 O O . LYS A 1 82 ? -11.939 -10.863 -14.178 1.00 89.38 82 LYS A O 1
ATOM 666 N N . GLU A 1 83 ? -10.562 -11.431 -12.493 1.00 89.69 83 GLU A N 1
ATOM 667 C CA . GLU A 1 83 ? -11.148 -10.562 -11.474 1.00 89.69 83 GLU A CA 1
AT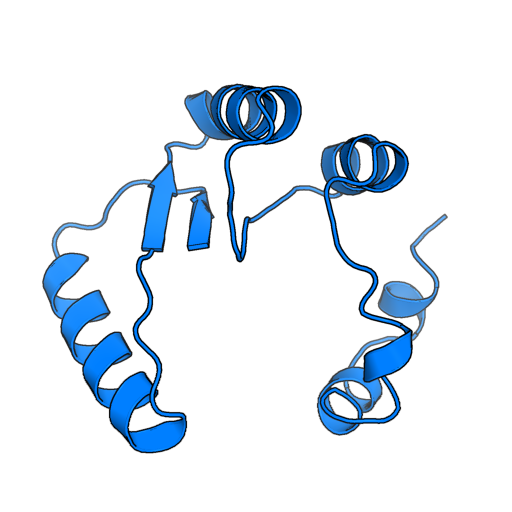OM 668 C C . GLU A 1 83 ? -11.051 -9.083 -11.863 1.00 89.69 83 GLU A C 1
ATOM 670 O O . GLU A 1 83 ? -11.895 -8.290 -11.459 1.00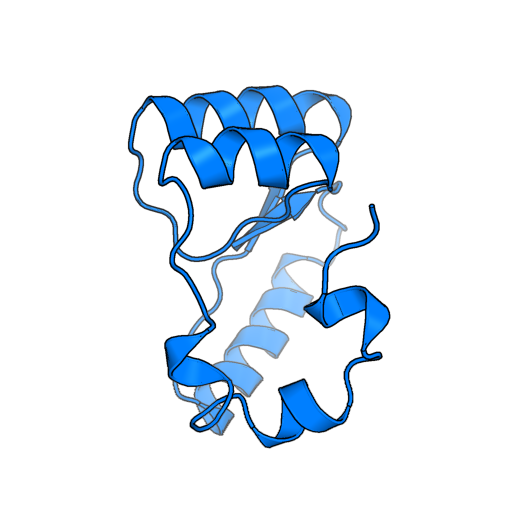 89.69 83 GLU A O 1
ATOM 675 N N . LEU A 1 84 ? -10.052 -8.717 -12.674 1.00 88.69 84 LEU A N 1
ATOM 676 C CA . LEU A 1 84 ? -9.801 -7.340 -13.096 1.00 88.69 84 LEU A CA 1
ATOM 677 C C . LEU A 1 84 ? -10.302 -7.037 -14.515 1.00 88.69 84 LEU A C 1
ATOM 679 O O . LEU A 1 84 ? -9.988 -5.972 -15.034 1.00 88.69 84 LEU A O 1
ATOM 683 N N . LYS A 1 85 ? -11.076 -7.929 -15.147 1.00 89.19 85 LYS A N 1
ATOM 684 C CA . LYS A 1 85 ? -11.479 -7.789 -16.557 1.00 89.19 85 LYS A CA 1
ATOM 685 C C . LYS A 1 85 ? -12.223 -6.497 -16.860 1.00 89.19 85 LYS A C 1
ATOM 687 O O . LYS A 1 85 ? -11.897 -5.819 -17.833 1.00 89.19 85 LYS A O 1
ATOM 692 N N . ASP A 1 86 ? -13.204 -6.161 -16.031 1.00 89.69 86 ASP A N 1
ATOM 693 C CA . ASP A 1 86 ? -14.003 -4.954 -16.238 1.00 89.69 86 ASP A CA 1
ATOM 694 C C . ASP A 1 86 ? -13.140 -3.700 -16.044 1.00 89.69 86 ASP A C 1
ATOM 696 O O . ASP A 1 86 ? -13.200 -2.781 -16.853 1.00 89.69 86 ASP A O 1
ATOM 700 N N . TYR A 1 87 ? -12.242 -3.715 -15.053 1.00 85.81 87 TYR A N 1
ATOM 701 C CA . TYR A 1 87 ? -11.288 -2.628 -14.825 1.00 85.81 87 TYR A CA 1
ATOM 702 C C . TYR A 1 87 ? -10.283 -2.482 -15.976 1.00 85.81 87 TYR A C 1
ATOM 704 O O . TYR A 1 87 ? -10.042 -1.379 -16.458 1.00 85.81 87 TYR A O 1
ATOM 712 N N . ALA A 1 88 ? -9.725 -3.589 -16.468 1.00 84.62 88 ALA A N 1
ATOM 713 C CA . ALA A 1 88 ? -8.780 -3.588 -17.580 1.00 84.62 88 ALA A CA 1
ATOM 714 C C . ALA A 1 88 ? -9.403 -3.028 -18.870 1.00 84.62 88 ALA A C 1
ATOM 716 O O . ALA A 1 88 ? -8.714 -2.349 -19.627 1.00 84.62 88 ALA A O 1
ATOM 717 N N . ALA A 1 89 ? -10.702 -3.256 -19.097 1.00 86.75 89 ALA A N 1
ATOM 718 C CA . ALA A 1 89 ? -11.427 -2.720 -20.249 1.00 86.75 89 ALA A CA 1
ATOM 719 C C . ALA A 1 89 ? -11.626 -1.191 -20.202 1.00 86.75 89 ALA A C 1
ATOM 721 O O . ALA A 1 89 ? -11.862 -0.576 -21.242 1.00 86.75 89 ALA A O 1
ATOM 722 N N . GLU A 1 90 ? -11.537 -0.577 -19.019 1.00 90.00 90 GLU A N 1
ATOM 723 C CA . GLU A 1 90 ? -11.653 0.874 -18.827 1.00 90.00 90 GLU A CA 1
ATOM 724 C C . GLU A 1 90 ? -10.301 1.603 -18.919 1.00 90.00 90 GLU A C 1
ATOM 726 O O . GLU A 1 90 ? -10.261 2.829 -19.066 1.00 90.00 90 GLU A O 1
ATOM 731 N N . LEU A 1 91 ? -9.184 0.872 -18.853 1.00 85.88 91 LEU A N 1
ATOM 732 C CA . LEU A 1 91 ? -7.848 1.451 -18.949 1.00 85.88 91 LEU A CA 1
ATOM 733 C C . LEU A 1 91 ? -7.510 1.842 -20.391 1.00 85.88 91 LEU A C 1
ATOM 735 O O . LEU A 1 91 ? -7.772 1.119 -21.349 1.00 85.88 91 LEU A O 1
ATOM 739 N N . ASN A 1 92 ? -6.857 2.994 -20.547 1.00 86.44 92 ASN A N 1
ATOM 740 C CA . ASN A 1 92 ? -6.266 3.367 -21.828 1.00 86.44 92 ASN A CA 1
ATOM 741 C C . ASN A 1 92 ? -5.110 2.409 -22.166 1.00 86.44 92 ASN A C 1
ATOM 743 O O . ASN A 1 92 ? -4.288 2.123 -21.297 1.00 86.44 92 ASN A O 1
ATOM 747 N N . GLU A 1 93 ? -5.003 1.977 -23.427 1.00 82.88 93 GLU A N 1
ATOM 748 C CA . GLU A 1 93 ? -3.948 1.057 -23.891 1.00 82.88 93 GLU A CA 1
ATOM 749 C C . GLU A 1 93 ? -2.534 1.531 -23.510 1.00 82.88 93 GLU A C 1
ATOM 751 O O . GLU A 1 93 ? -1.708 0.725 -23.091 1.00 82.88 93 GLU A O 1
ATOM 756 N N . GLY A 1 94 ? -2.274 2.844 -23.513 1.00 83.94 94 GLY A N 1
ATOM 757 C CA . GLY A 1 94 ? -0.983 3.406 -23.104 1.00 83.94 94 GLY A CA 1
ATOM 758 C C . GLY A 1 94 ? -0.635 3.209 -21.621 1.00 83.94 94 GLY A C 1
ATOM 759 O O . GLY A 1 94 ? 0.545 3.197 -21.272 1.00 83.94 94 GLY A O 1
ATOM 760 N N . PHE A 1 95 ? -1.625 3.019 -20.738 1.00 80.75 95 PHE A N 1
ATOM 761 C CA . PHE A 1 95 ? -1.378 2.615 -19.346 1.00 80.75 95 PHE A CA 1
ATOM 762 C C . PHE A 1 95 ? -1.010 1.132 -19.229 1.00 80.75 95 PHE A C 1
ATOM 764 O O . PHE A 1 95 ? -0.277 0.772 -18.313 1.00 80.75 95 PHE A O 1
ATOM 771 N N . ILE A 1 96 ? -1.504 0.288 -20.139 1.00 78.94 96 ILE A N 1
ATOM 772 C CA . ILE A 1 96 ? -1.245 -1.158 -20.145 1.00 78.94 96 ILE A CA 1
ATOM 773 C C . ILE A 1 96 ? 0.128 -1.452 -20.756 1.00 78.94 96 ILE A C 1
ATOM 775 O O . ILE A 1 96 ? 0.896 -2.234 -20.203 1.00 78.94 96 ILE A O 1
ATOM 779 N N . GLU A 1 97 ? 0.452 -0.811 -21.879 1.00 79.44 97 GLU A N 1
ATOM 780 C CA . GLU A 1 97 ? 1.724 -1.020 -22.582 1.00 79.44 97 GLU A CA 1
ATOM 781 C C . GLU A 1 97 ? 2.924 -0.446 -21.813 1.00 79.44 97 GLU A C 1
ATOM 783 O O . GLU A 1 97 ? 4.049 -0.907 -22.003 1.00 79.44 97 GLU A O 1
ATOM 788 N N . GLY A 1 98 ? 2.675 0.509 -20.907 1.00 68.00 98 GLY A N 1
ATOM 789 C CA . G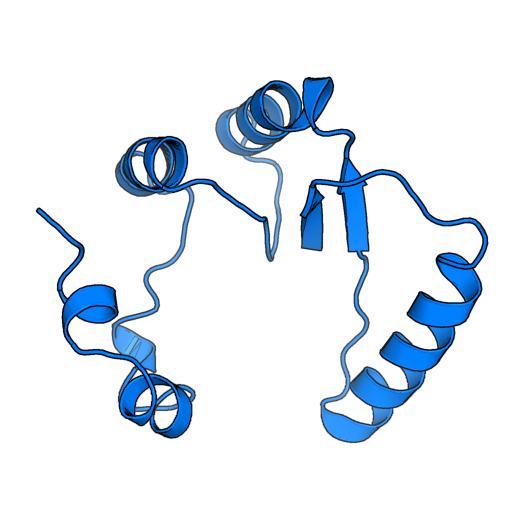LY A 1 98 ? 3.703 1.244 -20.180 1.00 68.00 98 GLY A CA 1
ATOM 790 C C . GLY A 1 98 ? 4.384 2.251 -21.104 1.00 68.00 98 GLY A C 1
ATOM 791 O O . GLY A 1 98 ? 5.076 1.879 -22.046 1.00 68.00 98 GLY A O 1
ATOM 792 N N . GLY A 1 99 ? 4.178 3.547 -20.851 1.00 57.16 99 GLY A N 1
ATOM 793 C CA . GLY A 1 99 ? 4.808 4.609 -21.640 1.00 57.16 99 GLY A CA 1
ATOM 794 C C . GLY A 1 99 ? 6.329 4.425 -21.729 1.00 57.16 99 GLY A C 1
ATOM 795 O O . GLY A 1 99 ? 6.994 4.322 -20.697 1.00 57.16 99 GLY A O 1
ATOM 796 N N . ALA A 1 100 ? 6.837 4.358 -22.963 1.00 42.59 100 ALA A N 1
ATOM 797 C CA . ALA A 1 100 ? 8.262 4.302 -23.290 1.00 42.59 100 ALA A CA 1
ATOM 798 C C . ALA A 1 100 ? 9.006 5.596 -22.927 1.00 42.59 100 ALA A C 1
ATOM 800 O O . ALA A 1 100 ? 8.411 6.690 -23.080 1.00 42.59 100 ALA A O 1
#

Radius of gyration: 15.83 Å; chains: 1; bounding box: 35×29×36 Å

Foldseek 3Di:
DEEEDDQDPCNVVVQVVVQVVCCVPPNDHDDYDYDYPVCRVVVVVCCQVVVPDDDDYDDDPVVCVVSVVVVSDDDCPVCCVPVCVVVNVPDDVCVVVPPD

Organism: Staphylococcus aureus (NCBI:txid1280)